Protein AF-A0A2R6KB04-F1 (afdb_monomer_lite)

Structure (mmCIF, N/CA/C/O backbone):
data_AF-A0A2R6KB04-F1
#
_entry.id   AF-A0A2R6KB04-F1
#
loop_
_atom_site.group_PDB
_atom_site.id
_atom_site.type_symbol
_atom_site.label_atom_id
_atom_site.label_alt_id
_atom_site.label_comp_id
_atom_site.label_asym_id
_atom_site.label_entity_id
_atom_site.label_seq_id
_atom_site.pdbx_PDB_ins_code
_a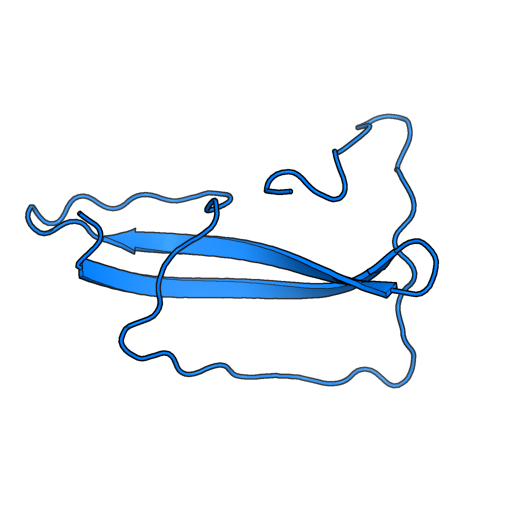tom_site.Cartn_x
_atom_site.Cartn_y
_atom_site.Cartn_z
_atom_site.occupancy
_atom_site.B_iso_or_equiv
_atom_site.auth_seq_id
_atom_site.auth_comp_id
_atom_site.auth_asym_id
_atom_site.auth_atom_id
_atom_site.pdbx_PDB_model_num
ATOM 1 N N . MET A 1 1 ? 15.076 4.717 -14.097 1.00 79.38 1 MET A N 1
ATOM 2 C CA . MET A 1 1 ? 13.696 4.499 -14.572 1.00 79.38 1 MET A CA 1
ATOM 3 C C . MET A 1 1 ? 13.289 3.118 -14.101 1.00 79.38 1 MET A C 1
ATOM 5 O O . MET A 1 1 ? 14.108 2.216 -14.241 1.00 79.38 1 MET A O 1
ATOM 9 N N . ILE A 1 2 ? 12.123 2.998 -13.473 1.00 84.94 2 ILE A N 1
ATOM 10 C CA . ILE A 1 2 ? 11.516 1.702 -13.151 1.00 84.94 2 ILE A CA 1
ATOM 11 C C . ILE A 1 2 ? 10.867 1.178 -14.433 1.00 84.94 2 ILE A C 1
ATOM 13 O O . ILE A 1 2 ? 10.241 1.974 -15.133 1.00 84.94 2 ILE A O 1
ATOM 17 N N . GLU A 1 3 ? 11.070 -0.094 -14.766 1.00 88.38 3 GLU A N 1
ATOM 18 C CA . GLU A 1 3 ? 10.396 -0.731 -15.909 1.00 88.38 3 GLU A CA 1
ATOM 19 C C . GLU A 1 3 ? 9.208 -1.577 -15.465 1.00 88.38 3 GLU A C 1
ATOM 21 O O . GLU A 1 3 ? 8.149 -1.492 -16.080 1.00 88.38 3 GLU A O 1
ATOM 26 N N . GLU A 1 4 ? 9.361 -2.331 -14.379 1.00 93.62 4 GLU A N 1
ATOM 27 C CA . GLU A 1 4 ? 8.329 -3.233 -13.881 1.00 93.62 4 GLU A CA 1
ATOM 28 C C . GLU A 1 4 ? 8.292 -3.221 -12.352 1.00 93.62 4 GLU A C 1
ATOM 30 O O . GLU A 1 4 ? 9.277 -2.900 -11.678 1.00 93.62 4 GLU A O 1
ATOM 35 N N . VAL A 1 5 ? 7.135 -3.582 -11.810 1.00 94.12 5 VAL A N 1
ATOM 36 C CA . VAL A 1 5 ? 6.937 -3.881 -10.398 1.00 94.12 5 VAL A CA 1
ATOM 37 C C . VAL A 1 5 ? 6.656 -5.373 -10.299 1.00 94.12 5 VAL A C 1
ATOM 39 O O . VAL A 1 5 ? 5.610 -5.834 -10.736 1.00 94.12 5 VAL A O 1
ATOM 42 N N . SER A 1 6 ? 7.618 -6.128 -9.771 1.00 94.12 6 SER A N 1
ATOM 43 C CA . SER A 1 6 ? 7.502 -7.591 -9.682 1.00 94.12 6 SER A CA 1
ATOM 44 C C . SER A 1 6 ? 6.569 -8.047 -8.561 1.00 94.12 6 SER A C 1
ATOM 46 O O . SER A 1 6 ? 5.958 -9.107 -8.664 1.00 94.12 6 SER A O 1
ATOM 48 N N . ASP A 1 7 ? 6.471 -7.246 -7.499 1.00 94.75 7 ASP A N 1
ATOM 49 C CA . ASP A 1 7 ? 5.560 -7.467 -6.383 1.00 94.75 7 ASP A CA 1
ATOM 50 C C . ASP A 1 7 ? 5.263 -6.136 -5.681 1.00 94.75 7 ASP A C 1
ATOM 52 O O . ASP A 1 7 ? 6.128 -5.250 -5.608 1.00 94.75 7 ASP A O 1
ATOM 56 N N . CYS A 1 8 ? 4.050 -6.025 -5.152 1.00 94.81 8 CYS A N 1
ATOM 57 C CA . CYS A 1 8 ? 3.572 -4.910 -4.349 1.00 94.81 8 CYS A CA 1
ATOM 58 C C . CYS A 1 8 ? 2.676 -5.446 -3.234 1.00 94.81 8 CYS A C 1
ATOM 60 O O . CYS A 1 8 ? 1.688 -6.133 -3.485 1.00 94.81 8 CYS A O 1
ATOM 62 N N . VAL A 1 9 ? 3.012 -5.100 -1.992 1.00 95.50 9 VAL A N 1
ATOM 63 C CA . VAL A 1 9 ? 2.237 -5.476 -0.808 1.00 95.50 9 VAL A CA 1
ATOM 64 C C . VAL A 1 9 ? 1.765 -4.221 -0.101 1.00 95.50 9 VAL A C 1
ATOM 66 O O . VAL A 1 9 ? 2.546 -3.300 0.153 1.00 95.50 9 VAL A O 1
ATOM 69 N N . GLU A 1 10 ? 0.478 -4.201 0.225 1.00 93.56 10 GLU A N 1
ATOM 70 C CA . GLU A 1 10 ? -0.217 -3.009 0.686 1.00 93.56 10 GLU A CA 1
ATOM 71 C C . GLU A 1 10 ? -1.130 -3.329 1.863 1.00 93.56 10 GLU A C 1
A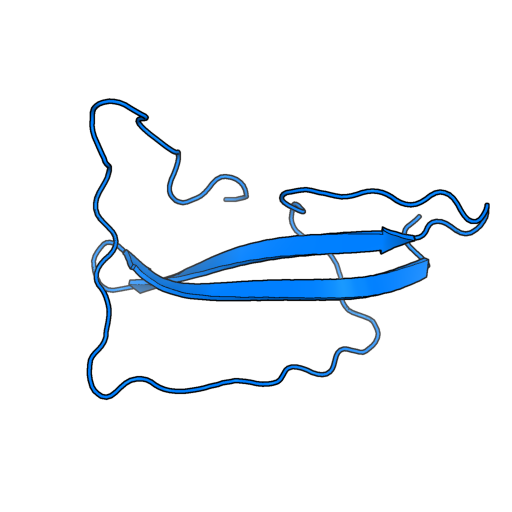TOM 73 O O . GLU A 1 10 ? -1.899 -4.291 1.829 1.00 93.56 10 GLU A O 1
ATOM 78 N N . ASP A 1 11 ? -1.085 -2.471 2.879 1.00 93.06 11 ASP A N 1
ATOM 79 C CA . ASP A 1 11 ? -2.091 -2.442 3.936 1.00 93.06 11 ASP A CA 1
ATOM 80 C C . ASP A 1 11 ? -2.995 -1.223 3.739 1.00 93.06 11 ASP A C 1
ATOM 82 O O . ASP A 1 11 ? -2.504 -0.091 3.695 1.00 93.06 11 ASP A O 1
ATOM 86 N N . VAL A 1 12 ? -4.312 -1.444 3.691 1.00 93.56 12 VAL A N 1
ATOM 87 C CA . VAL A 1 12 ? -5.319 -0.372 3.670 1.00 93.56 12 VAL A CA 1
ATOM 88 C C . VAL A 1 12 ? -5.893 -0.191 5.074 1.00 93.56 12 VAL A C 1
ATOM 90 O O . VAL A 1 12 ? -6.449 -1.124 5.657 1.00 93.56 12 VAL A O 1
ATOM 93 N N . THR A 1 13 ? -5.757 1.014 5.620 1.00 93.19 13 THR A N 1
ATOM 94 C CA . THR A 1 13 ? -6.168 1.386 6.983 1.00 93.19 13 THR A CA 1
ATOM 95 C C . THR A 1 13 ? -6.877 2.738 6.990 1.00 93.19 13 THR A C 1
ATOM 97 O O . THR A 1 13 ? -6.978 3.398 5.955 1.00 93.19 13 THR A O 1
ATOM 100 N N . THR A 1 14 ? -7.380 3.153 8.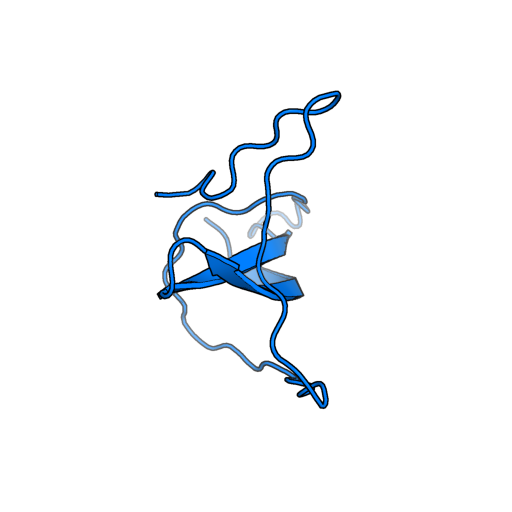150 1.00 93.81 14 THR A N 1
ATOM 101 C CA . THR A 1 14 ? -7.860 4.516 8.393 1.00 93.81 14 THR A CA 1
ATOM 102 C C . THR A 1 14 ? -6.871 5.300 9.254 1.00 93.81 14 THR A C 1
ATOM 104 O O . THR A 1 14 ? -6.318 4.770 10.216 1.00 93.81 14 THR A O 1
ATOM 107 N N . LEU A 1 15 ? -6.645 6.568 8.916 1.00 91.44 15 LEU A N 1
ATOM 108 C CA . LEU A 1 15 ? -5.831 7.518 9.674 1.00 91.44 15 LEU A CA 1
ATOM 109 C C . LEU A 1 15 ? -6.598 8.834 9.764 1.00 91.44 15 LEU A C 1
ATOM 111 O O . LEU A 1 15 ? -6.975 9.389 8.739 1.00 91.44 15 LEU A O 1
ATOM 115 N N . ASP A 1 16 ? -6.857 9.316 10.980 1.00 90.56 16 ASP A N 1
ATOM 116 C CA . ASP A 1 16 ? -7.628 10.548 11.220 1.00 90.56 16 ASP A CA 1
ATOM 117 C C . ASP A 1 16 ? -9.011 10.573 10.522 1.00 90.56 16 ASP A C 1
ATOM 119 O O . ASP A 1 16 ? -9.569 11.631 10.245 1.00 90.56 16 ASP A O 1
ATOM 123 N N . GLY A 1 17 ? -9.597 9.392 10.282 1.00 91.12 17 GLY A N 1
ATOM 124 C CA . GLY A 1 17 ? -10.884 9.219 9.598 1.00 91.12 17 GLY A CA 1
ATOM 125 C C . GLY A 1 17 ? -10.799 9.086 8.072 1.00 91.12 17 GLY A C 1
ATOM 126 O O . GLY A 1 17 ? -11.805 8.741 7.454 1.00 91.12 17 GLY A O 1
ATOM 127 N N . ASP A 1 18 ? -9.619 9.282 7.482 1.00 91.88 18 ASP A N 1
ATOM 128 C C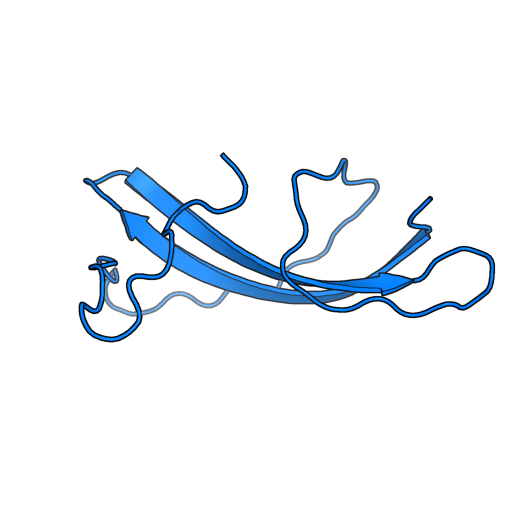A . ASP A 1 18 ? -9.365 9.148 6.047 1.00 91.88 18 ASP A CA 1
ATOM 129 C C . ASP A 1 18 ? -8.723 7.797 5.701 1.00 91.88 18 ASP A C 1
ATOM 131 O O . ASP A 1 18 ? -8.110 7.138 6.542 1.00 91.88 18 ASP A O 1
ATOM 135 N N . VAL A 1 19 ? -8.860 7.365 4.444 1.00 91.50 19 VAL A N 1
ATOM 136 C CA . VAL A 1 19 ? 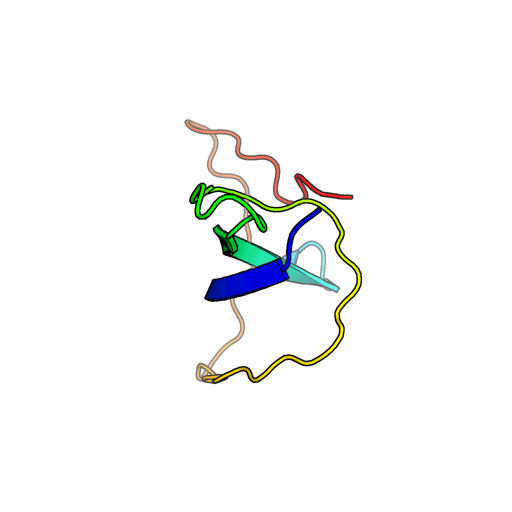-8.200 6.149 3.946 1.00 91.50 19 VAL A CA 1
ATOM 137 C C . VAL A 1 19 ? -6.700 6.399 3.813 1.00 91.50 19 VAL A C 1
ATOM 139 O O . VAL A 1 19 ? -6.279 7.360 3.177 1.00 91.50 19 VAL A O 1
ATOM 142 N N . SER A 1 20 ? -5.901 5.489 4.362 1.00 90.62 20 SER A N 1
ATOM 143 C CA . SER A 1 20 ? -4.444 5.492 4.272 1.00 90.62 20 SER A CA 1
ATOM 144 C C . SER A 1 20 ? -3.942 4.144 3.760 1.00 90.62 20 SER A C 1
ATOM 146 O O . SER A 1 20 ? -4.415 3.086 4.189 1.00 90.62 20 SER A O 1
ATOM 148 N N . VAL A 1 21 ? -2.976 4.182 2.841 1.00 91.00 21 VAL A N 1
ATOM 149 C CA . VAL A 1 21 ? -2.357 2.995 2.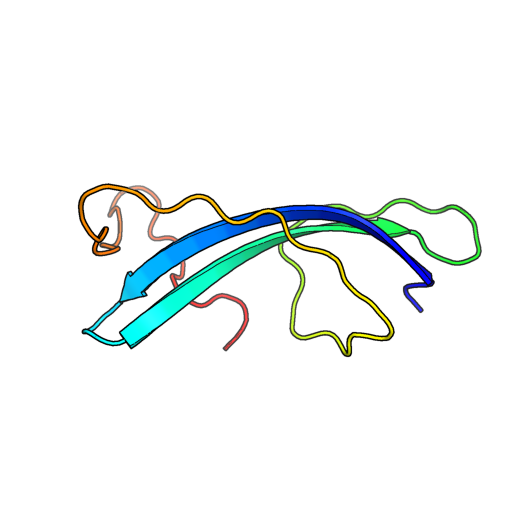244 1.00 91.00 21 VAL A CA 1
ATOM 150 C C . VAL A 1 21 ? -0.865 3.011 2.531 1.00 91.00 21 VAL A C 1
ATOM 152 O O . VAL A 1 21 ? -0.182 4.006 2.290 1.00 91.00 21 VAL A O 1
ATOM 155 N N . ARG A 1 22 ? -0.346 1.888 3.026 1.00 90.94 22 ARG A N 1
ATOM 156 C CA . ARG A 1 22 ? 1.090 1.678 3.210 1.00 90.94 22 ARG A CA 1
ATOM 157 C C . ARG A 1 22 ? 1.576 0.616 2.238 1.00 90.94 22 ARG A C 1
ATOM 159 O O . ARG A 1 22 ? 1.266 -0.557 2.421 1.00 90.94 22 ARG A O 1
ATOM 166 N N . THR A 1 23 ? 2.377 1.037 1.266 1.00 92.25 23 THR A N 1
ATOM 167 C CA . THR A 1 23 ? 2.875 0.185 0.178 1.00 92.25 23 THR A CA 1
ATOM 168 C C . THR A 1 23 ? 4.339 -0.201 0.388 1.00 92.25 23 THR A C 1
ATOM 170 O O . THR A 1 23 ? 5.162 0.619 0.799 1.00 92.25 23 THR A O 1
ATOM 173 N N . TYR A 1 24 ? 4.686 -1.441 0.060 1.00 94.00 24 TYR A N 1
ATOM 174 C CA . TYR A 1 24 ? 6.053 -1.888 -0.192 1.00 94.00 24 TYR A CA 1
ATOM 175 C C . TYR A 1 24 ? 6.113 -2.495 -1.584 1.00 94.00 24 TYR A C 1
ATOM 177 O O . TYR A 1 24 ? 5.241 -3.276 -1.945 1.00 94.00 24 TYR A O 1
ATOM 185 N N . GLY A 1 25 ? 7.143 -2.147 -2.350 1.00 94.12 25 GLY A N 1
ATOM 186 C CA . GLY A 1 25 ? 7.291 -2.608 -3.727 1.00 94.12 25 GLY A CA 1
ATOM 187 C C . GLY A 1 25 ? 8.656 -3.225 -3.990 1.00 94.12 25 GLY A C 1
ATOM 188 O O . GLY A 1 25 ? 9.654 -2.851 -3.361 1.00 94.12 25 GLY A O 1
ATOM 189 N N . ILE A 1 26 ? 8.694 -4.128 -4.969 1.00 96.12 26 ILE A N 1
ATOM 190 C CA . ILE A 1 26 ? 9.913 -4.727 -5.523 1.00 96.12 26 ILE A CA 1
ATOM 191 C C . ILE A 1 26 ? 10.016 -4.353 -7.009 1.00 96.12 26 ILE A C 1
ATOM 193 O O . ILE A 1 26 ? 9.633 -5.140 -7.883 1.00 96.12 26 ILE A O 1
ATOM 197 N N . PRO A 1 27 ? 10.475 -3.131 -7.331 1.00 94.56 27 PRO A N 1
ATOM 198 C CA . PRO A 1 27 ? 10.600 -2.719 -8.713 1.00 94.56 27 PRO A CA 1
ATOM 199 C C . PRO A 1 27 ? 11.945 -3.117 -9.326 1.00 94.56 27 PRO A C 1
ATOM 201 O O . PRO A 1 27 ? 12.982 -3.156 -8.654 1.00 94.56 27 PRO A O 1
ATOM 204 N N . SER A 1 28 ? 11.937 -3.333 -10.637 1.00 94.50 28 SER A N 1
ATOM 205 C CA . SER A 1 28 ? 13.128 -3.580 -11.443 1.00 94.50 28 SER A CA 1
ATOM 206 C C . SER A 1 28 ? 13.465 -2.370 -12.317 1.00 94.50 28 SER A C 1
ATOM 208 O O . SER A 1 28 ? 12.608 -1.588 -12.750 1.00 94.50 28 SER A O 1
ATOM 210 N N . ARG A 1 29 ? 14.759 -2.183 -12.568 1.00 93.81 29 ARG A N 1
ATOM 211 C CA . ARG A 1 29 ? 15.267 -1.243 -13.570 1.00 93.81 29 ARG A CA 1
ATOM 212 C C . ARG A 1 29 ? 15.618 -1.994 -14.851 1.00 93.81 29 ARG A C 1
ATOM 214 O O . ARG A 1 29 ? 15.903 -3.182 -14.828 1.00 93.81 29 ARG A O 1
ATOM 221 N N . ARG A 1 30 ? 15.734 -1.247 -15.951 1.00 93.44 30 ARG A N 1
ATOM 222 C CA . ARG A 1 30 ? 16.121 -1.754 -17.282 1.00 93.44 30 ARG A CA 1
ATOM 223 C C . ARG A 1 30 ? 17.441 -2.535 -17.342 1.00 93.44 30 ARG A C 1
ATOM 225 O O . ARG A 1 30 ? 17.707 -3.239 -18.306 1.00 93.44 30 ARG A O 1
ATOM 232 N N . ASN A 1 31 ? 18.319 -2.337 -16.365 1.00 94.19 31 ASN A N 1
ATOM 233 C CA . ASN A 1 31 ? 19.594 -3.043 -16.234 1.00 94.19 31 ASN A CA 1
ATOM 234 C C . ASN A 1 31 ? 19.489 -4.291 -15.336 1.00 94.19 31 ASN A C 1
ATOM 236 O O . ASN A 1 31 ? 20.505 -4.700 -14.779 1.00 94.19 31 ASN A O 1
ATOM 240 N N . ASP A 1 32 ? 18.281 -4.826 -15.144 1.00 92.50 32 ASP A N 1
ATOM 241 C CA . ASP A 1 32 ? 17.950 -5.965 -14.277 1.00 92.50 32 ASP A CA 1
ATOM 242 C C . ASP A 1 32 ? 18.274 -5.752 -12.783 1.00 92.50 32 ASP A C 1
ATOM 244 O O . ASP A 1 32 ? 18.242 -6.682 -11.975 1.00 92.50 32 ASP A O 1
ATOM 248 N N . GLU A 1 33 ? 18.564 -4.514 -12.371 1.00 96.56 33 GLU A N 1
ATOM 249 C CA . GLU A 1 33 ? 18.749 -4.176 -10.962 1.00 96.56 33 GLU A CA 1
ATOM 250 C C . GLU A 1 33 ? 17.403 -4.231 -10.231 1.00 96.56 33 GLU A C 1
ATOM 252 O O . GLU A 1 33 ? 16.445 -3.554 -10.615 1.00 96.56 33 GLU A O 1
ATOM 257 N N . THR A 1 34 ? 17.352 -5.009 -9.150 1.00 95.75 34 THR A N 1
ATOM 258 C CA . THR A 1 34 ? 16.194 -5.096 -8.254 1.00 95.75 34 THR A CA 1
ATOM 259 C C . THR A 1 34 ? 16.344 -4.108 -7.105 1.00 95.75 34 THR A C 1
ATOM 261 O O . THR A 1 34 ? 17.371 -4.084 -6.425 1.00 95.75 34 THR A O 1
ATOM 264 N N . LEU A 1 35 ? 15.303 -3.317 -6.860 1.00 94.69 35 LEU A N 1
ATOM 265 C CA . LEU A 1 35 ? 15.172 -2.483 -5.669 1.00 94.69 35 LEU A CA 1
ATOM 266 C C . LEU A 1 35 ? 14.081 -3.068 -4.765 1.00 94.69 35 LEU A C 1
ATOM 268 O O . LEU A 1 35 ? 13.218 -3.808 -5.227 1.00 94.69 35 LEU A O 1
ATOM 272 N N . ALA A 1 36 ? 14.097 -2.718 -3.481 1.00 95.69 36 ALA A N 1
ATOM 273 C CA . ALA A 1 36 ? 13.038 -3.090 -2.549 1.00 95.69 36 ALA A CA 1
ATOM 274 C C . ALA A 1 36 ? 12.897 -2.026 -1.460 1.00 95.69 36 ALA A C 1
ATOM 276 O O . ALA A 1 36 ? 13.900 -1.505 -0.965 1.00 95.69 36 ALA A O 1
ATOM 277 N N . GLY A 1 37 ? 11.663 -1.711 -1.072 1.00 93.25 37 GLY A N 1
ATOM 278 C CA . GLY A 1 37 ? 11.412 -0.795 0.036 1.00 93.25 37 GLY A CA 1
ATOM 279 C C . GLY A 1 37 ? 10.060 -0.105 -0.039 1.00 93.25 37 GLY A C 1
ATOM 280 O O . GLY A 1 37 ? 9.133 -0.605 -0.672 1.00 93.25 37 GLY A O 1
ATOM 281 N N . HIS A 1 38 ? 9.969 1.039 0.637 1.00 91.62 38 HIS A N 1
ATOM 282 C CA . HIS A 1 38 ? 8.799 1.907 0.621 1.00 91.62 38 HIS A CA 1
ATOM 283 C C . HIS A 1 38 ? 8.908 2.863 -0.577 1.00 91.62 38 HIS A C 1
ATOM 285 O O . HIS A 1 38 ? 9.771 3.749 -0.559 1.00 91.62 38 HIS A O 1
ATOM 291 N N . PRO A 1 39 ? 8.135 2.650 -1.656 1.00 86.88 39 PRO A N 1
ATOM 292 C CA . PRO A 1 39 ? 8.222 3.500 -2.828 1.00 86.88 39 PRO A CA 1
ATOM 293 C C . PRO A 1 39 ? 7.556 4.839 -2.526 1.00 86.88 39 PRO A C 1
ATOM 295 O O . PRO A 1 39 ? 6.482 4.860 -1.939 1.00 86.88 39 PRO A O 1
ATOM 298 N N . GLY A 1 40 ? 8.166 5.937 -2.972 1.00 86.56 40 GLY A N 1
ATOM 299 C CA . GLY A 1 40 ? 7.472 7.220 -3.067 1.00 86.56 40 GLY A CA 1
ATOM 300 C C . GLY A 1 40 ? 6.410 7.216 -4.178 1.00 86.56 40 GLY A C 1
ATOM 301 O O . GLY A 1 40 ? 6.194 6.190 -4.830 1.00 86.56 40 GLY A O 1
ATOM 302 N N . PRO A 1 41 ? 5.781 8.370 -4.457 1.00 85.75 41 PRO A N 1
ATOM 303 C CA . PRO A 1 41 ? 4.811 8.498 -5.541 1.00 85.75 41 PRO A CA 1
ATOM 304 C C . PRO A 1 41 ? 5.379 8.030 -6.889 1.00 85.75 41 PRO A C 1
ATOM 306 O O . PRO A 1 41 ? 6.478 8.428 -7.288 1.00 85.75 41 PRO A O 1
ATOM 309 N N . ALA A 1 42 ? 4.612 7.214 -7.612 1.00 85.00 42 ALA A N 1
ATOM 310 C CA . ALA A 1 42 ? 4.976 6.693 -8.925 1.00 85.00 42 ALA A CA 1
ATOM 311 C C . ALA A 1 42 ? 3.795 6.795 -9.899 1.00 85.00 42 ALA A C 1
ATOM 313 O O . ALA A 1 42 ? 2.637 6.643 -9.517 1.00 85.00 42 ALA A O 1
ATOM 314 N N . ALA A 1 43 ? 4.093 7.054 -11.172 1.00 89.50 43 ALA A N 1
ATOM 315 C CA . ALA A 1 43 ? 3.094 6.973 -12.228 1.00 89.50 43 ALA A CA 1
ATOM 316 C C . ALA A 1 43 ? 2.925 5.511 -12.655 1.00 89.50 43 ALA A C 1
ATOM 318 O O . ALA A 1 43 ? 3.908 4.841 -12.971 1.00 89.50 43 ALA A O 1
ATOM 319 N N . VAL A 1 44 ? 1.681 5.043 -12.690 1.00 89.62 44 VAL A N 1
ATOM 320 C CA . VAL A 1 44 ? 1.335 3.691 -13.134 1.00 89.62 44 VAL A CA 1
ATOM 321 C C . VAL A 1 44 ? 1.110 3.690 -14.644 1.00 89.62 44 VAL A C 1
ATOM 323 O O . VAL A 1 44 ? 0.377 4.530 -15.167 1.00 89.62 44 VAL A O 1
ATOM 326 N N . PHE A 1 45 ? 1.733 2.741 -15.346 1.00 91.94 45 PHE A N 1
ATOM 327 C CA . PHE A 1 45 ? 1.404 2.444 -16.743 1.00 91.94 45 PHE A CA 1
ATOM 328 C C . PHE A 1 45 ? 0.257 1.427 -16.828 1.00 91.94 45 PHE A C 1
ATOM 330 O O . PHE A 1 45 ? -0.775 1.707 -17.433 1.00 91.94 45 PHE A O 1
ATOM 337 N N . ALA A 1 46 ? 0.432 0.277 -16.177 1.00 92.50 46 ALA A N 1
ATOM 338 C CA . ALA A 1 46 ? -0.577 -0.750 -15.953 1.00 92.50 46 ALA A CA 1
ATOM 339 C C . ALA A 1 46 ? -0.299 -1.404 -14.593 1.00 92.50 46 ALA A C 1
ATOM 341 O O . ALA A 1 46 ? 0.866 -1.521 -14.213 1.00 92.50 46 ALA A O 1
ATOM 342 N N . ASP A 1 47 ? -1.353 -1.787 -13.877 1.00 92.19 47 ASP A N 1
ATOM 343 C CA . ASP A 1 47 ? -1.261 -2.425 -12.565 1.00 92.19 47 ASP A CA 1
ATOM 344 C C . ASP A 1 47 ? -2.467 -3.345 -12.340 1.00 92.19 47 ASP A C 1
ATOM 346 O O . ASP A 1 47 ? -3.575 -3.061 -12.806 1.00 92.19 47 ASP A O 1
ATOM 350 N N . GLU A 1 48 ? -2.239 -4.450 -11.639 1.00 94.88 48 GLU A N 1
ATOM 351 C CA . GLU A 1 48 ? -3.249 -5.439 -11.278 1.00 94.88 48 GLU A CA 1
ATOM 352 C C . GLU A 1 48 ? -3.110 -5.766 -9.792 1.00 94.88 48 GLU A C 1
ATOM 354 O O . GLU A 1 48 ? -2.108 -6.327 -9.356 1.00 94.88 48 GLU A O 1
ATOM 359 N N . VAL A 1 49 ? -4.146 -5.456 -9.009 1.00 94.25 49 VAL A N 1
ATOM 360 C CA . VAL A 1 49 ? -4.130 -5.648 -7.554 1.00 94.25 49 VAL A CA 1
ATOM 361 C C . VAL A 1 49 ? -5.128 -6.712 -7.111 1.00 94.25 49 VAL A C 1
ATOM 363 O O . VAL A 1 49 ? -6.276 -6.757 -7.563 1.00 94.25 49 VAL A O 1
ATOM 366 N N . HIS A 1 50 ? -4.710 -7.554 -6.164 1.00 95.75 50 HIS A N 1
ATOM 367 C CA . HIS A 1 50 ? -5.608 -8.456 -5.452 1.00 95.75 50 HIS A CA 1
ATOM 368 C C . HIS A 1 50 ? -5.974 -7.870 -4.088 1.00 95.75 50 HIS A C 1
ATOM 370 O O . HIS A 1 50 ? -5.172 -7.880 -3.157 1.00 95.75 50 HIS A O 1
ATOM 376 N N . LEU A 1 51 ? -7.214 -7.400 -3.952 1.00 95.31 51 LEU A N 1
ATOM 377 C CA . LEU A 1 51 ? -7.712 -6.820 -2.708 1.00 95.31 51 LEU A CA 1
ATOM 378 C C . LEU A 1 51 ? -8.539 -7.827 -1.907 1.00 95.31 51 LEU A C 1
ATOM 380 O O . LEU A 1 51 ? -9.429 -8.496 -2.437 1.00 95.31 51 LEU A O 1
ATOM 384 N N . ARG A 1 52 ? -8.296 -7.867 -0.594 1.00 95.19 52 ARG A N 1
ATOM 385 C CA . ARG A 1 52 ? -9.088 -8.643 0.362 1.00 95.19 52 ARG A CA 1
ATOM 386 C C . ARG A 1 52 ? -9.657 -7.733 1.443 1.00 95.19 52 ARG A C 1
ATOM 388 O O . ARG A 1 52 ? -8.917 -7.139 2.217 1.00 95.19 52 ARG A O 1
ATOM 395 N N . ALA A 1 53 ? -10.983 -7.685 1.532 1.00 94.31 53 ALA A N 1
ATOM 396 C CA . ALA A 1 53 ? -11.664 -6.971 2.602 1.00 94.31 53 ALA A CA 1
ATOM 397 C C . ALA A 1 53 ? -11.652 -7.774 3.915 1.00 94.31 53 ALA A C 1
ATOM 399 O O . ALA A 1 53 ? -11.782 -9.003 3.915 1.00 94.31 53 ALA A O 1
ATOM 400 N N . PHE A 1 54 ? -11.546 -7.057 5.033 1.00 93.50 54 PHE A N 1
ATOM 401 C CA . PHE A 1 54 ? -11.776 -7.579 6.379 1.00 93.50 54 PHE A CA 1
ATOM 402 C C . PHE A 1 54 ? -13.178 -7.193 6.867 1.00 93.50 54 PHE A C 1
ATOM 404 O O . PHE A 1 54 ? -13.784 -6.256 6.355 1.00 93.50 54 PHE A O 1
ATOM 411 N N . GLU A 1 55 ? -13.692 -7.893 7.882 1.00 95.81 55 GLU A N 1
ATOM 412 C CA . GLU A 1 55 ? -15.027 -7.624 8.449 1.00 95.81 55 GLU A CA 1
ATOM 413 C C . GLU A 1 55 ? -15.152 -6.236 9.097 1.00 95.81 55 GLU A C 1
ATOM 415 O O . GLU A 1 55 ? -16.253 -5.702 9.216 1.00 95.81 55 GLU A O 1
ATOM 420 N N . ARG A 1 56 ? -14.029 -5.648 9.522 1.00 92.81 56 ARG A N 1
ATOM 421 C CA . ARG A 1 56 ? -13.956 -4.314 10.122 1.00 92.81 56 ARG A CA 1
ATOM 422 C C . ARG A 1 56 ? -12.775 -3.532 9.561 1.00 92.81 56 ARG A C 1
ATOM 424 O O . ARG A 1 56 ? -11.752 -4.128 9.222 1.00 92.81 56 ARG A O 1
ATOM 431 N N . ALA A 1 57 ? -12.915 -2.209 9.528 1.00 90.12 57 ALA A N 1
ATOM 432 C CA . ALA A 1 57 ? -11.801 -1.307 9.269 1.00 90.12 57 ALA A CA 1
ATOM 433 C C . ALA A 1 57 ? -10.783 -1.352 10.420 1.00 90.12 57 ALA A C 1
ATOM 435 O O . ALA A 1 57 ? -11.125 -1.686 11.560 1.00 90.12 57 ALA A O 1
ATOM 436 N N . PHE A 1 58 ? -9.537 -1.014 10.101 1.00 92.25 58 PHE A N 1
ATOM 437 C CA . PHE A 1 58 ? -8.451 -0.901 11.065 1.00 92.25 58 PHE A CA 1
ATOM 438 C C . PHE A 1 58 ? -7.966 0.543 11.117 1.00 92.25 58 PHE A C 1
ATOM 440 O O . PHE A 1 58 ? -7.420 1.035 10.132 1.00 92.25 58 PHE A O 1
ATOM 447 N N . ASP A 1 59 ? -8.124 1.176 12.279 1.00 92.19 59 ASP A N 1
ATOM 448 C CA . ASP A 1 59 ? -7.534 2.479 12.563 1.00 92.19 59 ASP A CA 1
ATOM 449 C C . ASP A 1 59 ? -6.051 2.326 12.892 1.00 92.19 59 ASP A C 1
ATOM 451 O O . ASP A 1 59 ? -5.655 1.558 13.777 1.00 92.19 59 ASP A O 1
ATOM 455 N N . TRP A 1 60 ? -5.221 3.065 12.168 1.00 91.06 60 TRP A N 1
ATOM 456 C CA . TRP A 1 60 ? -3.799 3.140 12.426 1.00 91.06 60 TRP A CA 1
ATOM 457 C C . TRP A 1 60 ? -3.530 4.089 13.596 1.00 91.06 60 TRP A C 1
ATOM 459 O O . TRP A 1 60 ? -4.040 5.207 13.651 1.00 91.06 60 TRP A O 1
ATOM 469 N N . THR A 1 61 ? -2.675 3.661 14.525 1.00 87.62 61 THR A N 1
ATOM 470 C CA . THR A 1 61 ? -2.196 4.500 15.631 1.00 87.62 61 THR A CA 1
ATOM 471 C C . THR A 1 61 ? -0.678 4.398 15.760 1.00 87.62 61 THR A C 1
ATOM 473 O O . THR A 1 61 ? -0.152 3.281 15.666 1.00 87.62 61 THR A O 1
ATOM 476 N N . PRO A 1 62 ? 0.039 5.503 16.048 1.00 85.81 62 PRO A N 1
ATOM 477 C CA . PRO A 1 62 ? 1.480 5.455 16.240 1.00 85.81 62 PRO A CA 1
ATOM 478 C C . PRO A 1 62 ? 1.860 4.532 17.396 1.00 85.81 62 PRO A C 1
ATOM 480 O O . PRO A 1 62 ? 1.376 4.674 18.519 1.00 85.81 62 PRO A O 1
ATOM 483 N N . HIS A 1 63 ? 2.794 3.621 17.141 1.00 89.06 63 HIS A N 1
ATOM 484 C CA . HIS A 1 63 ? 3.414 2.825 18.191 1.00 89.06 63 HIS A CA 1
ATOM 485 C C . HIS A 1 63 ? 4.645 3.562 18.740 1.00 89.06 63 HIS A C 1
ATOM 487 O O . HIS A 1 63 ? 5.656 3.702 18.046 1.00 89.06 63 HIS A O 1
ATOM 493 N N . GLU A 1 64 ? 4.557 4.045 19.982 1.00 86.12 64 GLU A N 1
ATOM 494 C CA . GLU A 1 64 ? 5.547 4.939 20.605 1.00 86.12 64 GLU A CA 1
ATOM 495 C C . GLU A 1 64 ? 7.008 4.460 20.579 1.00 86.12 64 GLU A C 1
ATOM 497 O O . GLU A 1 64 ? 7.875 5.298 20.342 1.00 86.12 64 GLU A O 1
ATOM 502 N N . PRO A 1 65 ? 7.331 3.175 20.812 1.00 90.94 65 PRO A N 1
ATOM 503 C CA . PRO A 1 65 ? 8.718 2.708 20.768 1.00 90.94 65 PRO A CA 1
ATOM 504 C C . PRO A 1 65 ? 9.388 2.877 19.403 1.00 90.94 65 PRO A C 1
ATOM 506 O O . PRO A 1 65 ? 10.601 3.035 19.322 1.00 90.94 65 PRO A O 1
ATOM 509 N N . THR A 1 66 ? 8.601 2.825 18.331 1.00 85.94 66 THR A N 1
ATOM 510 C CA . THR A 1 66 ? 9.097 2.833 16.950 1.00 85.94 66 THR A CA 1
ATOM 511 C C . THR A 1 66 ? 8.806 4.140 16.219 1.00 85.94 66 THR A C 1
ATOM 513 O O . THR A 1 66 ? 9.460 4.410 15.220 1.00 85.94 66 THR A O 1
ATOM 516 N N . ARG A 1 67 ? 7.828 4.929 16.697 1.00 80.50 67 ARG A N 1
ATOM 517 C CA . ARG A 1 67 ? 7.325 6.189 16.105 1.00 80.50 67 ARG A CA 1
ATOM 518 C C . ARG A 1 67 ? 7.372 6.221 14.568 1.00 80.50 67 ARG A C 1
ATOM 520 O O . ARG A 1 67 ? 7.956 7.151 14.013 1.00 80.50 67 ARG A O 1
ATOM 527 N N . PRO A 1 68 ? 6.819 5.211 13.874 1.00 80.25 68 PRO A N 1
ATOM 528 C CA . PRO A 1 68 ? 6.825 5.217 12.421 1.00 80.25 68 PRO A CA 1
ATOM 529 C C . PRO A 1 68 ? 5.999 6.399 11.912 1.00 80.25 68 PRO A C 1
ATOM 531 O O . PRO A 1 68 ? 4.934 6.685 12.462 1.00 80.25 68 PRO A O 1
ATOM 534 N N . ASP A 1 69 ? 6.492 7.064 10.869 1.00 80.12 69 ASP A N 1
ATOM 535 C CA . ASP A 1 69 ? 5.702 8.038 10.122 1.00 80.12 69 ASP A CA 1
ATOM 536 C C . ASP A 1 69 ? 4.546 7.294 9.424 1.00 80.12 69 ASP A C 1
ATOM 538 O O . ASP A 1 69 ? 4.813 6.351 8.670 1.00 80.12 69 ASP A O 1
ATOM 542 N N . PRO A 1 70 ? 3.270 7.634 9.695 1.00 74.25 70 PRO A N 1
ATOM 543 C CA . PRO A 1 70 ? 2.143 7.007 9.012 1.00 74.25 70 PRO A CA 1
ATOM 544 C C . PRO A 1 70 ? 2.050 7.370 7.533 1.00 74.25 70 PRO A C 1
ATOM 546 O O . PRO A 1 70 ? 1.326 6.701 6.800 1.00 74.25 70 PRO A O 1
ATOM 549 N N . ARG A 1 71 ? 2.734 8.432 7.101 1.00 72.50 71 ARG A N 1
ATOM 550 C CA . ARG A 1 71 ? 2.639 8.978 5.750 1.00 72.50 71 ARG A CA 1
ATOM 551 C C . ARG A 1 71 ? 4.023 9.298 5.189 1.00 72.50 71 ARG A C 1
ATOM 553 O O . ARG A 1 71 ? 4.308 10.449 4.890 1.00 72.50 71 ARG A O 1
ATOM 560 N N . PRO A 1 72 ? 4.893 8.298 4.975 1.00 65.44 72 PRO A N 1
ATOM 561 C CA . PRO A 1 72 ? 6.273 8.571 4.570 1.00 65.44 72 PRO A CA 1
ATOM 562 C C . PRO A 1 72 ? 6.402 9.148 3.147 1.00 65.44 72 PRO A C 1
ATOM 564 O O . PRO A 1 72 ? 7.504 9.494 2.724 1.00 65.44 72 PRO A O 1
ATOM 567 N N . ASN A 1 73 ? 5.291 9.202 2.406 1.00 60.03 73 ASN A N 1
ATOM 568 C CA . ASN A 1 73 ? 5.215 9.572 0.997 1.00 60.03 73 ASN A CA 1
ATOM 569 C C . ASN A 1 73 ? 4.331 10.801 0.716 1.00 60.03 73 ASN A C 1
ATOM 571 O O . ASN A 1 73 ? 4.216 11.176 -0.454 1.00 60.03 73 ASN A O 1
ATOM 575 N N . GLU A 1 74 ? 3.687 11.377 1.740 1.00 58.56 74 GLU A N 1
ATOM 576 C CA . GLU A 1 74 ? 2.992 12.677 1.663 1.00 58.56 74 GLU A CA 1
ATOM 577 C C . GLU A 1 74 ? 3.926 13.802 2.126 1.00 58.56 74 GLU A C 1
ATOM 579 O O . GLU A 1 74 ? 3.910 14.877 1.482 1.00 58.56 74 GLU A O 1
#

Secondary structure (DSSP, 8-state):
-EEEEEEEEEEEEEETTEEEEEEEEEEEETTS-B--B-------SS--------SS--B----TTT---S-TT-

Foldseek 3Di:
DFDDWPDKDWDWADEPNDIAIFIWTFTADPVRDTDTDGDADDDDPDDDDDDDDDPDGHYDDQDVVVRDDSCPHD

Sequence (74 aa):
MIEEVSDCVEDVTTLDGDVSVRTYGIPSRRNDETLAGHPGPAAVFADEVHLRAFERAFDWTPHEPTRPDPRPNE

pLDDT: mean 89.69, std 7.64, range [58.56, 96.56]

Radius of gyration: 14.44 Å; chains: 1; bounding box: 35×21×38 Å